Protein AF-A0A7S8MVV0-F1 (afdb_monomer_lite)

Sequence (175 aa):
MRKVTLNGGPLAGKRYLIPDDMRKLSRNAHPDGHYVIDGDTGTWTISDEALGDASAAIAGPAEPVGLARLAAKASTGYRALIVARTRKRAVELWNAALPHVTDAARITRSNGNERVRFPNGGLLVPVGLNSKGGRGMSADVLYVDRDVADEDLTDILPALAASEHGSIVHHEGAE

InterPro domains:
  IPR027417 P-loop containing nucleoside triphosphate hydrolase [G3DSA:3.40.50.300] (38-170)

Structure (mmCIF, N/CA/C/O backbone):
data_AF-A0A7S8MVV0-F1
#
_entry.id   AF-A0A7S8MVV0-F1
#
loop_
_atom_site.group_PDB
_atom_site.id
_atom_site.type_symbol
_atom_site.label_atom_id
_atom_site.label_alt_id
_atom_site.label_comp_id
_atom_site.label_asym_id
_atom_site.label_entity_id
_atom_site.label_seq_id
_atom_site.pdbx_PDB_ins_code
_atom_site.Cartn_x
_atom_site.Cartn_y
_atom_site.Cartn_z
_atom_site.occupancy
_atom_site.B_iso_or_equiv
_atom_site.auth_seq_id
_atom_site.auth_comp_id
_atom_site.auth_asym_id
_atom_site.auth_atom_id
_atom_site.pdbx_PDB_model_num
ATOM 1 N N . MET A 1 1 ? -60.518 -1.121 15.271 1.00 74.50 1 MET A N 1
ATOM 2 C CA . MET A 1 1 ? -59.188 -1.326 15.882 1.00 74.50 1 MET A CA 1
ATOM 3 C C . MET A 1 1 ? -58.961 -2.821 15.959 1.00 74.50 1 MET A C 1
ATOM 5 O O . MET A 1 1 ? -59.748 -3.499 16.615 1.00 74.50 1 MET A O 1
ATOM 9 N N . ARG A 1 2 ? -57.899 -3.328 15.334 1.00 78.75 2 ARG A N 1
ATOM 10 C CA . ARG A 1 2 ? -57.594 -4.763 15.246 1.00 78.75 2 ARG A CA 1
ATOM 11 C C . ARG A 1 2 ? -56.2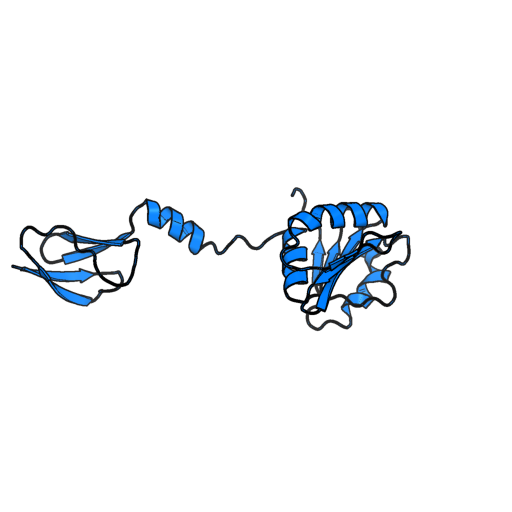21 -5.081 15.815 1.00 78.75 2 ARG A C 1
ATOM 13 O O . ARG A 1 2 ? -55.347 -4.215 15.878 1.00 78.75 2 ARG A O 1
ATOM 20 N N . LYS A 1 3 ? -56.045 -6.325 16.264 1.00 81.94 3 LYS A N 1
ATOM 21 C CA . LYS A 1 3 ? -54.770 -6.817 16.795 1.00 81.94 3 LYS A CA 1
ATOM 22 C C . LYS A 1 3 ? -53.982 -7.466 15.675 1.00 81.94 3 LYS A C 1
ATOM 24 O O . LYS A 1 3 ? -54.439 -8.442 15.099 1.00 81.94 3 LYS A O 1
ATOM 29 N N . VAL A 1 4 ? -52.779 -6.965 15.443 1.00 79.12 4 VAL A N 1
ATOM 30 C CA . VAL A 1 4 ? -51.877 -7.502 14.432 1.00 79.12 4 VAL A CA 1
ATOM 31 C C . VAL A 1 4 ? -50.633 -8.073 15.092 1.00 79.12 4 VAL A C 1
ATOM 33 O O . VAL A 1 4 ? -50.053 -7.451 15.987 1.00 79.12 4 VAL A O 1
ATOM 36 N N . THR A 1 5 ? -50.230 -9.265 14.655 1.00 80.62 5 THR A N 1
ATOM 37 C CA . THR A 1 5 ? -48.958 -9.886 15.043 1.00 80.62 5 THR A CA 1
ATOM 38 C C . THR A 1 5 ? -47.897 -9.525 14.008 1.00 80.62 5 THR A C 1
ATOM 40 O O . THR A 1 5 ? -48.091 -9.768 12.818 1.00 80.62 5 THR A O 1
ATOM 43 N N . LEU A 1 6 ? -46.794 -8.913 14.445 1.00 79.50 6 LEU A N 1
ATOM 44 C CA . LEU A 1 6 ? -45.711 -8.509 13.549 1.00 79.50 6 LEU A CA 1
ATOM 45 C C . LEU A 1 6 ? -44.681 -9.634 13.396 1.00 79.50 6 LEU A C 1
ATOM 47 O O . LEU A 1 6 ? -44.165 -10.159 14.384 1.00 79.50 6 LEU A O 1
ATOM 51 N N . ASN A 1 7 ? -44.363 -9.964 12.150 1.00 73.38 7 ASN A N 1
ATOM 52 C CA . ASN A 1 7 ? -43.438 -11.009 11.740 1.00 73.38 7 ASN A CA 1
ATOM 53 C C . ASN A 1 7 ? -42.233 -10.387 11.020 1.00 73.38 7 ASN A C 1
ATOM 55 O O . ASN A 1 7 ? -42.384 -9.556 10.120 1.00 73.38 7 ASN A O 1
ATOM 59 N N . GLY A 1 8 ? -41.028 -10.809 11.412 1.00 67.38 8 GLY A N 1
ATOM 60 C CA . GLY A 1 8 ? -39.771 -10.244 10.910 1.00 67.38 8 GLY A CA 1
ATOM 61 C C . GLY A 1 8 ? -39.499 -8.817 11.409 1.00 67.38 8 GLY A C 1
ATOM 62 O O . GLY A 1 8 ? -40.330 -8.205 12.082 1.00 67.38 8 GLY A O 1
ATOM 63 N N . GLY A 1 9 ? -38.318 -8.284 11.095 1.00 70.19 9 GLY A N 1
ATOM 64 C CA . GLY A 1 9 ? -37.918 -6.917 11.447 1.00 70.19 9 GLY A CA 1
ATOM 65 C C . GLY A 1 9 ? -37.753 -6.637 12.955 1.00 70.19 9 GLY A C 1
ATOM 66 O O . GLY A 1 9 ? -37.797 -7.554 13.777 1.00 70.19 9 GLY A O 1
ATOM 67 N N . PRO A 1 10 ? -37.583 -5.359 13.344 1.00 67.81 10 PRO A N 1
ATOM 68 C CA . PRO A 1 10 ? -37.234 -4.953 14.716 1.00 67.81 10 PRO A CA 1
ATOM 69 C C . PRO A 1 10 ? -38.300 -5.244 15.788 1.00 67.81 10 PRO A C 1
ATOM 71 O O . PRO A 1 10 ? -38.009 -5.245 16.984 1.00 67.81 10 PRO A O 1
ATOM 74 N N . LEU A 1 11 ? -39.552 -5.449 15.378 1.00 68.62 11 LEU A N 1
ATOM 75 C CA . LEU A 1 11 ? -40.710 -5.646 16.254 1.00 68.62 11 LEU A CA 1
ATOM 76 C C . LEU A 1 11 ? -41.299 -7.064 16.157 1.00 68.62 11 LEU A C 1
ATOM 78 O O . LEU A 1 11 ? -42.436 -7.281 16.581 1.00 68.62 11 LEU A O 1
ATOM 82 N N . ALA A 1 12 ? -40.539 -8.024 15.621 1.00 75.38 12 ALA A N 1
ATOM 83 C CA . ALA A 1 12 ? -40.969 -9.412 15.472 1.00 75.38 12 ALA A CA 1
ATOM 84 C C . ALA A 1 12 ? -41.494 -10.017 16.791 1.00 75.38 12 ALA A C 1
ATOM 86 O O . ALA A 1 12 ? -40.917 -9.824 17.863 1.00 75.38 12 ALA A O 1
ATOM 87 N N . GLY A 1 13 ? -42.601 -10.760 16.711 1.00 68.50 13 GLY A N 1
ATOM 88 C CA . GLY A 1 13 ? -43.206 -11.474 17.843 1.00 68.50 13 GLY A CA 1
ATOM 89 C C . GLY A 1 13 ? -44.051 -10.603 18.780 1.00 68.50 13 GLY A C 1
ATOM 90 O O . GLY A 1 13 ? -44.662 -11.119 19.718 1.00 68.50 13 GLY A O 1
ATOM 91 N N . LYS A 1 14 ? -44.132 -9.291 18.532 1.00 75.94 14 LYS A N 1
ATOM 92 C CA . LYS A 1 14 ? -44.971 -8.368 19.306 1.00 75.94 14 LYS A CA 1
ATOM 93 C C . LYS A 1 14 ? -46.338 -8.182 18.647 1.00 75.94 14 LYS A C 1
ATOM 95 O O . LYS A 1 14 ? -46.491 -8.270 17.429 1.00 75.94 14 LYS A O 1
ATOM 100 N N . ARG A 1 15 ? -47.348 -7.913 19.479 1.00 79.00 15 ARG A N 1
ATOM 101 C CA . ARG A 1 15 ? -48.728 -7.653 19.052 1.00 79.00 15 ARG A CA 1
ATOM 102 C C . ARG A 1 15 ? -49.078 -6.189 19.254 1.00 79.00 15 ARG A C 1
ATOM 104 O O . ARG A 1 15 ? -48.864 -5.656 20.341 1.00 79.00 15 ARG A O 1
ATOM 111 N N . TYR A 1 16 ? -49.663 -5.578 18.232 1.00 74.75 16 TYR A N 1
ATOM 112 C CA . TYR A 1 16 ? -50.054 -4.172 18.248 1.00 74.75 16 TYR A CA 1
ATOM 113 C C . TYR A 1 16 ? -51.537 -4.015 17.932 1.00 74.75 16 TYR A C 1
ATOM 115 O O . TYR A 1 16 ? -52.093 -4.748 17.118 1.00 74.75 16 TYR A O 1
ATOM 123 N N . LEU A 1 17 ? -52.175 -3.054 18.599 1.00 80.12 17 LEU A N 1
ATOM 124 C CA . LEU A 1 17 ? -53.510 -2.579 18.253 1.00 80.12 17 LEU A CA 1
ATOM 125 C C . LEU A 1 17 ? -53.358 -1.446 17.244 1.00 80.12 17 LEU A C 1
ATOM 127 O O . LEU A 1 17 ? -52.748 -0.426 17.561 1.00 80.12 17 LEU A O 1
ATOM 131 N N . ILE A 1 18 ? -53.903 -1.639 16.049 1.00 74.88 18 ILE A N 1
ATOM 132 C CA . ILE A 1 18 ? -53.847 -0.655 14.966 1.00 74.88 18 ILE A CA 1
ATOM 133 C C . ILE A 1 18 ? -55.259 -0.348 14.436 1.00 74.88 18 ILE A C 1
ATOM 135 O O . ILE A 1 18 ? -56.173 -1.164 14.616 1.00 74.88 18 ILE A O 1
ATOM 139 N N . PRO A 1 19 ? -55.467 0.808 13.782 1.00 75.81 19 PRO A N 1
ATOM 140 C CA . PRO A 1 19 ? -56.700 1.097 13.052 1.00 75.81 19 PRO A CA 1
ATOM 141 C C . PRO A 1 19 ? -56.984 0.050 11.963 1.00 75.81 19 PRO A C 1
ATOM 143 O O . PRO A 1 19 ? -56.056 -0.518 11.386 1.00 75.81 19 PRO A O 1
ATOM 146 N N . ASP A 1 20 ? -58.260 -0.227 11.687 1.00 71.69 20 ASP A N 1
ATOM 147 C CA . ASP A 1 20 ? -58.654 -1.322 10.777 1.00 71.69 20 ASP A CA 1
ATOM 148 C C . ASP A 1 20 ? -58.291 -1.031 9.313 1.00 71.69 20 ASP A C 1
ATOM 150 O O . ASP A 1 20 ? -58.050 -1.946 8.529 1.00 71.69 20 ASP A O 1
ATOM 154 N N . ASP A 1 21 ? -58.196 0.249 8.962 1.00 71.19 21 ASP A N 1
ATOM 155 C CA . ASP A 1 21 ? -57.813 0.773 7.653 1.00 71.19 21 ASP A CA 1
ATOM 156 C C . ASP A 1 21 ? -56.293 0.933 7.481 1.00 71.19 21 ASP A C 1
ATOM 158 O O . ASP A 1 21 ? -55.811 1.192 6.374 1.00 71.19 21 ASP A O 1
ATOM 162 N N . MET A 1 22 ? -55.512 0.743 8.549 1.00 60.66 22 MET A N 1
ATOM 163 C CA . MET A 1 22 ? -54.062 0.892 8.509 1.00 60.66 22 MET A CA 1
ATOM 164 C C . MET A 1 22 ? -53.415 -0.282 7.765 1.00 60.66 22 MET A C 1
ATOM 166 O O . MET A 1 22 ? -53.462 -1.436 8.201 1.00 60.66 22 MET A O 1
ATOM 170 N N . ARG A 1 23 ? -52.777 0.043 6.635 1.00 66.75 23 ARG A N 1
ATOM 171 C CA . ARG A 1 23 ? -52.071 -0.913 5.759 1.00 66.75 23 ARG A CA 1
ATOM 172 C C . ARG A 1 23 ? -50.550 -0.884 5.906 1.00 66.75 23 ARG A C 1
ATOM 174 O O . ARG A 1 23 ? -49.876 -1.800 5.444 1.00 66.75 23 ARG A O 1
ATOM 181 N N . LYS A 1 24 ? -50.004 0.163 6.530 1.00 67.19 24 LYS A N 1
ATOM 182 C CA . LYS A 1 24 ? -48.564 0.355 6.730 1.00 67.19 24 LYS A CA 1
ATOM 183 C C . LYS A 1 24 ? -48.281 0.835 8.146 1.00 67.19 24 LYS A C 1
ATOM 185 O O . LYS A 1 24 ? -48.953 1.744 8.628 1.00 67.19 24 LYS A O 1
ATOM 190 N N . LEU A 1 25 ? -47.270 0.245 8.779 1.00 63.91 25 LEU A N 1
ATOM 191 C CA . LEU A 1 25 ? -46.798 0.637 10.104 1.00 63.91 25 LEU A CA 1
ATOM 192 C C . LEU A 1 25 ? -45.285 0.884 10.056 1.00 63.91 25 LEU A C 1
ATOM 194 O O . LEU A 1 25 ? -44.499 -0.041 9.860 1.00 63.91 25 LEU A O 1
ATOM 198 N N . SER A 1 26 ? -44.880 2.137 10.257 1.00 63.78 26 SER A N 1
ATOM 199 C CA . SER A 1 26 ? -43.476 2.553 10.324 1.00 63.78 26 SER A CA 1
ATOM 200 C C . SER A 1 26 ? -43.237 3.386 11.584 1.00 63.78 26 SER A C 1
ATOM 202 O O . SER A 1 26 ? -43.635 4.551 11.643 1.00 63.78 26 SER A O 1
ATOM 204 N N . ARG A 1 27 ? -42.600 2.805 12.610 1.00 50.31 27 ARG A N 1
ATOM 205 C CA . ARG A 1 27 ? -41.922 3.577 13.664 1.00 50.31 27 ARG A CA 1
ATOM 206 C C . ARG A 1 27 ? -41.016 2.710 14.540 1.00 50.31 27 ARG A C 1
ATOM 208 O O . ARG A 1 27 ? -41.403 1.622 14.952 1.00 50.31 27 ARG A O 1
ATOM 215 N N . ASN A 1 28 ? -39.884 3.319 14.892 1.00 44.78 28 ASN A N 1
ATOM 216 C CA . ASN A 1 28 ? -38.790 2.894 15.769 1.00 44.78 28 ASN A CA 1
ATOM 217 C C . ASN A 1 28 ? -37.781 1.873 15.205 1.00 44.78 28 ASN A C 1
ATOM 219 O O . ASN A 1 28 ? -38.075 0.697 15.023 1.00 44.78 28 ASN A O 1
ATOM 223 N N . ALA A 1 29 ? -36.547 2.383 15.082 1.00 42.81 29 ALA A N 1
ATOM 224 C CA . ALA A 1 29 ? -35.245 1.711 15.030 1.00 42.81 29 ALA A CA 1
ATOM 225 C C . ALA A 1 29 ? -34.684 1.200 13.689 1.00 42.81 29 ALA A C 1
ATOM 227 O O . ALA A 1 29 ? -33.541 0.760 13.689 1.00 42.81 29 ALA A O 1
ATOM 228 N N . HIS A 1 30 ? -35.376 1.334 12.554 1.00 46.91 30 HIS A N 1
ATOM 229 C CA . HIS A 1 30 ? -34.732 1.149 11.244 1.00 46.91 30 HIS A CA 1
ATOM 230 C C . HIS A 1 30 ? -35.206 2.238 10.267 1.00 46.91 30 HIS A C 1
ATOM 232 O O . HIS A 1 30 ? -36.417 2.329 10.053 1.00 46.91 30 HIS A O 1
ATOM 238 N N . PRO A 1 31 ? -34.308 3.083 9.720 1.00 56.31 31 PRO A N 1
ATOM 239 C CA . PRO A 1 31 ? -34.691 4.183 8.827 1.00 56.31 31 PRO A CA 1
ATOM 240 C C . PRO A 1 31 ? -35.274 3.710 7.483 1.00 56.31 31 PRO A C 1
ATOM 242 O O . PRO A 1 31 ? -35.984 4.471 6.834 1.00 56.31 31 PRO A O 1
ATOM 245 N N . ASP A 1 32 ? -35.079 2.433 7.137 1.00 59.69 32 ASP A N 1
ATOM 246 C CA . ASP A 1 32 ? -35.204 1.961 5.751 1.00 59.69 32 ASP A CA 1
ATOM 247 C C . ASP A 1 32 ? -36.260 0.859 5.526 1.00 59.69 32 ASP A C 1
ATOM 249 O O . ASP A 1 32 ? -36.266 0.170 4.505 1.00 59.69 32 ASP A O 1
ATOM 253 N N . GLY A 1 33 ? -37.166 0.640 6.484 1.00 66.44 33 GLY A N 1
ATOM 254 C CA . GLY A 1 33 ? -38.200 -0.387 6.337 1.00 66.44 33 GLY A CA 1
ATOM 255 C C . GLY A 1 33 ? -39.521 -0.063 7.024 1.00 66.44 33 GLY A C 1
ATOM 256 O O . GLY A 1 33 ? -39.622 0.814 7.885 1.00 66.44 33 GLY A O 1
ATOM 257 N N . HIS A 1 34 ? -40.567 -0.778 6.617 1.00 70.88 34 HIS A N 1
ATOM 258 C CA . HIS A 1 34 ? -41.910 -0.662 7.175 1.00 70.88 34 HIS A CA 1
ATOM 259 C C . HIS A 1 34 ? -42.614 -2.019 7.213 1.00 70.88 34 HIS A C 1
ATOM 261 O O . HIS A 1 34 ? -42.334 -2.915 6.421 1.00 70.88 34 HIS A O 1
ATOM 267 N N . TYR A 1 35 ? -43.568 -2.177 8.128 1.00 75.62 35 TYR A N 1
ATOM 268 C CA . TYR A 1 35 ? -44.451 -3.338 8.127 1.00 75.62 35 TYR A CA 1
ATOM 269 C C . TYR A 1 35 ? -45.602 -3.117 7.150 1.00 75.62 35 TYR A C 1
ATOM 271 O O . TYR A 1 35 ? -46.308 -2.106 7.236 1.00 75.62 35 TYR A O 1
ATOM 279 N N . VAL A 1 36 ? -45.812 -4.081 6.258 1.00 77.00 36 VAL A N 1
ATOM 280 C CA . VAL A 1 36 ? -47.010 -4.183 5.420 1.00 77.00 36 VAL A CA 1
ATOM 281 C C . VAL A 1 36 ? -48.009 -5.068 6.151 1.00 77.00 36 VAL A C 1
ATOM 283 O O . VAL A 1 36 ? -47.680 -6.192 6.531 1.00 77.00 36 VAL A O 1
ATOM 286 N N . ILE A 1 37 ? -49.205 -4.537 6.400 1.00 74.00 37 ILE A N 1
ATOM 287 C CA . ILE A 1 37 ? -50.241 -5.233 7.164 1.00 74.00 37 ILE A CA 1
ATOM 288 C C . ILE A 1 37 ? -51.223 -5.906 6.211 1.00 74.00 37 ILE A C 1
ATOM 290 O O . ILE A 1 37 ? -51.889 -5.221 5.432 1.00 74.00 37 ILE A O 1
ATOM 294 N N . ASP A 1 38 ? -51.362 -7.222 6.344 1.00 75.88 38 ASP A N 1
ATOM 295 C CA . ASP A 1 38 ? -52.367 -8.026 5.656 1.00 75.88 38 ASP A CA 1
ATOM 296 C C . ASP A 1 38 ? -53.158 -8.870 6.671 1.00 75.88 38 ASP A C 1
ATOM 298 O O . ASP A 1 38 ? -52.606 -9.678 7.423 1.00 75.88 38 ASP A O 1
ATOM 302 N N . GLY A 1 39 ? -54.467 -8.621 6.751 1.00 79.56 39 GLY A N 1
ATOM 303 C CA . GLY A 1 39 ? -55.327 -9.179 7.799 1.00 79.56 39 GLY A CA 1
ATOM 304 C C . GLY A 1 39 ? -54.818 -8.870 9.217 1.00 79.56 39 GLY A C 1
ATOM 305 O O . GLY A 1 39 ? -54.631 -7.707 9.580 1.00 79.56 39 GLY A O 1
ATOM 306 N N . ASP A 1 40 ? -54.594 -9.922 10.008 1.00 80.94 40 ASP A N 1
ATOM 307 C CA . ASP A 1 40 ? -54.093 -9.849 11.391 1.00 80.94 40 ASP A CA 1
ATOM 308 C C . ASP A 1 40 ? -52.564 -10.034 11.489 1.00 80.94 40 ASP A C 1
ATOM 310 O O . ASP A 1 40 ? -52.014 -10.236 12.579 1.00 80.94 40 ASP A O 1
ATOM 314 N N . THR A 1 41 ? -51.855 -9.965 10.357 1.00 73.81 41 THR A N 1
ATOM 315 C CA . THR A 1 41 ? -50.402 -10.167 10.279 1.00 73.81 41 THR A CA 1
ATOM 316 C C . THR A 1 41 ? -49.705 -8.956 9.662 1.00 73.81 41 THR A C 1
ATOM 318 O O . THR A 1 41 ? -50.176 -8.382 8.687 1.00 73.81 41 THR A O 1
ATOM 321 N N . GLY A 1 42 ? -48.573 -8.543 10.232 1.00 75.44 42 GLY A N 1
ATOM 322 C CA . GLY A 1 42 ? -47.717 -7.506 9.657 1.00 75.44 42 GLY A CA 1
ATOM 323 C C . GLY A 1 42 ? -46.360 -8.073 9.285 1.00 75.44 42 GLY A C 1
ATOM 324 O O . GLY A 1 42 ? -45.668 -8.580 10.159 1.00 75.44 42 GLY A O 1
ATOM 325 N N . THR A 1 43 ? -45.956 -7.962 8.026 1.00 75.62 43 THR A N 1
ATOM 326 C CA . THR A 1 43 ? -44.672 -8.487 7.539 1.00 75.62 43 THR A CA 1
ATOM 327 C C . THR A 1 43 ? -43.699 -7.344 7.299 1.00 75.62 43 THR A C 1
ATOM 329 O O . THR A 1 43 ? -44.041 -6.356 6.645 1.00 75.62 43 THR A O 1
ATOM 332 N N . TRP A 1 44 ? -42.488 -7.456 7.843 1.00 74.06 44 TRP A N 1
ATOM 333 C CA . TRP A 1 44 ? -41.446 -6.454 7.628 1.00 74.06 44 TRP A CA 1
ATOM 334 C C . TRP A 1 44 ? -40.982 -6.443 6.172 1.00 74.06 44 TRP A C 1
ATOM 336 O O . TRP A 1 44 ? -40.576 -7.474 5.642 1.00 74.06 44 TRP A O 1
ATOM 346 N N . THR A 1 45 ? -41.029 -5.272 5.544 1.00 71.06 45 THR A N 1
ATOM 347 C CA . THR A 1 45 ? -40.538 -5.033 4.187 1.00 71.06 45 THR A CA 1
ATOM 348 C C . THR A 1 45 ? -39.514 -3.906 4.227 1.00 71.06 45 THR A C 1
ATOM 350 O O . THR A 1 45 ? -39.760 -2.837 4.788 1.00 71.06 45 THR A O 1
ATOM 353 N N . ILE A 1 46 ? -38.355 -4.156 3.635 1.00 66.00 46 ILE A N 1
ATOM 354 C CA . ILE A 1 46 ? -37.325 -3.153 3.361 1.00 66.00 46 ILE A CA 1
ATOM 355 C C . ILE A 1 46 ? -37.651 -2.598 1.966 1.00 66.00 46 ILE A C 1
ATOM 357 O O . ILE A 1 46 ? -38.035 -3.379 1.095 1.00 66.00 46 ILE A O 1
ATOM 361 N N . SER A 1 47 ? -37.621 -1.277 1.755 1.00 59.94 47 SER A N 1
ATOM 362 C CA . SER A 1 47 ? -37.872 -0.719 0.412 1.00 59.94 47 SER A CA 1
ATOM 363 C C . SER A 1 47 ? -36.817 -1.222 -0.584 1.00 59.94 47 SER A C 1
ATOM 365 O O . SER A 1 47 ? -35.685 -1.481 -0.191 1.00 59.94 47 SER A O 1
ATOM 367 N N . ASP A 1 48 ? -37.153 -1.349 -1.873 1.00 48.94 48 ASP A N 1
ATOM 368 C CA . ASP A 1 48 ? -36.193 -1.816 -2.893 1.00 48.94 48 ASP A CA 1
ATOM 369 C C . ASP A 1 48 ? -34.927 -0.935 -2.964 1.00 48.94 48 ASP A C 1
ATOM 371 O O . ASP A 1 48 ? -33.830 -1.448 -3.174 1.00 48.94 48 ASP A O 1
ATOM 375 N N . GLU A 1 49 ? -35.042 0.369 -2.685 1.00 47.19 49 GLU A N 1
ATOM 376 C CA . GLU A 1 49 ? -33.891 1.280 -2.532 1.00 47.19 49 GLU A CA 1
ATOM 377 C C . GLU A 1 49 ? -32.973 0.869 -1.370 1.00 47.19 49 GLU A C 1
ATOM 379 O O . GLU A 1 49 ? -31.751 0.916 -1.479 1.00 47.19 49 GLU A O 1
ATOM 384 N N . ALA A 1 50 ? -33.553 0.365 -0.286 1.00 44.50 50 ALA A N 1
ATOM 385 C CA . ALA A 1 50 ? -32.829 -0.093 0.885 1.00 44.50 50 ALA A CA 1
ATOM 386 C C . ALA A 1 50 ? -32.279 -1.520 0.748 1.00 44.50 50 ALA A C 1
ATOM 388 O O . ALA A 1 50 ? -31.353 -1.880 1.466 1.00 44.50 50 ALA A O 1
ATOM 389 N N . LEU A 1 51 ? -32.779 -2.329 -0.194 1.00 43.53 51 LEU A N 1
ATOM 390 C CA . LEU A 1 51 ? -32.107 -3.564 -0.621 1.00 43.53 51 LEU A CA 1
ATOM 391 C C . LEU A 1 51 ? -30.860 -3.259 -1.466 1.00 43.53 51 LEU A C 1
ATOM 393 O O . LEU A 1 51 ? -29.860 -3.969 -1.344 1.00 43.53 51 LEU A O 1
ATOM 397 N N . GLY A 1 52 ? -30.894 -2.180 -2.256 1.00 44.72 52 GLY A N 1
ATOM 398 C CA . GLY A 1 52 ? -29.718 -1.632 -2.938 1.00 44.72 52 GLY A CA 1
ATOM 399 C C . GLY A 1 52 ? -28.646 -1.161 -1.951 1.00 44.72 52 GLY A C 1
ATOM 400 O O . GLY A 1 52 ? -27.500 -1.607 -2.030 1.00 44.72 52 GLY A O 1
ATOM 401 N N . ASP A 1 53 ? -29.039 -0.356 -0.961 1.00 45.50 53 ASP A N 1
ATOM 402 C CA . ASP A 1 53 ? -28.124 0.150 0.073 1.00 45.50 53 ASP A CA 1
ATOM 403 C C . ASP A 1 53 ? -27.683 -0.929 1.074 1.00 45.50 53 ASP A C 1
ATOM 405 O O . ASP A 1 53 ? -26.523 -0.954 1.475 1.00 45.50 53 ASP A O 1
ATOM 409 N N . ALA A 1 54 ? -28.543 -1.884 1.446 1.00 40.41 54 ALA A N 1
ATOM 410 C CA . ALA A 1 54 ? -28.153 -2.991 2.322 1.00 40.41 54 ALA A CA 1
ATOM 411 C C . ALA A 1 54 ? -27.213 -3.976 1.618 1.00 40.41 54 ALA A C 1
ATOM 413 O O . ALA A 1 54 ? -26.294 -4.487 2.252 1.00 40.41 54 ALA A O 1
ATOM 414 N N . SER A 1 55 ? -27.369 -4.218 0.312 1.00 39.78 55 SER A N 1
ATOM 415 C CA . SER A 1 55 ? -26.385 -5.000 -0.447 1.00 39.78 55 SER A CA 1
ATOM 416 C C . SER A 1 55 ? -25.044 -4.265 -0.553 1.00 39.78 55 SER A C 1
ATOM 418 O O . SER A 1 55 ? -24.000 -4.914 -0.502 1.00 39.78 55 SER A O 1
ATOM 420 N N . ALA A 1 56 ? -25.063 -2.930 -0.643 1.00 42.78 56 ALA A N 1
ATOM 421 C CA . ALA A 1 56 ? -23.873 -2.079 -0.611 1.00 42.78 56 ALA A CA 1
ATOM 422 C C . ALA A 1 56 ? -23.288 -1.865 0.801 1.00 42.78 56 ALA A C 1
ATOM 424 O O . ALA A 1 56 ? -22.156 -1.416 0.916 1.00 42.78 56 ALA A O 1
ATOM 425 N N . ALA A 1 57 ? -24.032 -2.178 1.868 1.00 39.62 57 ALA A N 1
ATOM 426 C CA . ALA A 1 57 ? -23.573 -2.096 3.257 1.00 39.62 57 ALA A CA 1
ATOM 427 C C . ALA A 1 57 ? -23.139 -3.459 3.831 1.00 39.62 57 ALA A C 1
ATOM 429 O O . ALA A 1 57 ? -22.267 -3.510 4.698 1.00 39.62 57 ALA A O 1
ATOM 430 N N . ILE A 1 58 ? -23.721 -4.570 3.354 1.00 43.62 58 ILE A N 1
ATOM 431 C CA . ILE A 1 58 ? -23.280 -5.946 3.659 1.00 43.62 58 ILE A CA 1
ATOM 432 C C . ILE A 1 58 ? -22.003 -6.268 2.880 1.00 43.62 58 ILE A C 1
ATOM 434 O O . ILE A 1 58 ? -21.094 -6.902 3.419 1.00 43.62 58 ILE A O 1
ATOM 438 N N . ALA A 1 59 ? -21.888 -5.770 1.647 1.00 40.25 59 ALA A N 1
ATOM 439 C CA . ALA A 1 59 ? -20.585 -5.519 1.064 1.00 40.25 59 ALA A CA 1
ATOM 440 C C . ALA A 1 59 ? -19.991 -4.312 1.797 1.00 40.25 59 ALA A C 1
ATOM 442 O O . ALA A 1 59 ? -20.091 -3.191 1.317 1.00 40.25 59 ALA A O 1
ATOM 443 N N . GLY A 1 60 ? -19.385 -4.514 2.974 1.00 38.75 60 GLY A N 1
ATOM 444 C CA . GLY A 1 60 ? -18.497 -3.492 3.543 1.00 38.75 60 GLY A CA 1
ATOM 445 C C . GLY A 1 60 ? -17.583 -2.943 2.435 1.00 38.75 60 GLY A C 1
ATOM 446 O O . GLY A 1 60 ? -17.341 -3.685 1.475 1.00 38.75 60 GLY A O 1
ATOM 447 N N . PRO A 1 61 ? -17.128 -1.671 2.506 1.00 46.09 61 PRO A N 1
ATOM 448 C CA . PRO A 1 61 ? -16.395 -1.034 1.411 1.00 46.09 61 PRO A CA 1
ATOM 449 C C . PRO A 1 61 ? -15.393 -2.038 0.862 1.00 46.09 61 PRO A C 1
ATOM 451 O O . PRO A 1 61 ? -14.606 -2.565 1.652 1.00 46.09 61 PRO A O 1
ATOM 454 N N . ALA A 1 62 ? -15.538 -2.386 -0.426 1.00 49.84 62 ALA A N 1
ATOM 455 C CA . ALA A 1 62 ? -14.765 -3.457 -1.045 1.00 49.84 62 ALA A CA 1
ATOM 456 C C . ALA A 1 62 ? -13.320 -3.315 -0.574 1.00 49.84 62 ALA A C 1
ATOM 458 O O . ALA A 1 62 ? -12.782 -2.206 -0.676 1.00 49.84 62 ALA A O 1
ATOM 459 N N . GLU A 1 63 ? -12.756 -4.371 0.041 1.00 52.62 63 GLU A N 1
ATOM 460 C CA . GLU A 1 63 ? -11.410 -4.275 0.608 1.00 52.62 63 GLU A CA 1
ATOM 461 C C . GLU A 1 63 ? -10.519 -3.641 -0.459 1.00 52.62 63 GLU A C 1
ATOM 463 O O . GLU A 1 63 ? -10.484 -4.153 -1.584 1.00 52.62 63 GLU A O 1
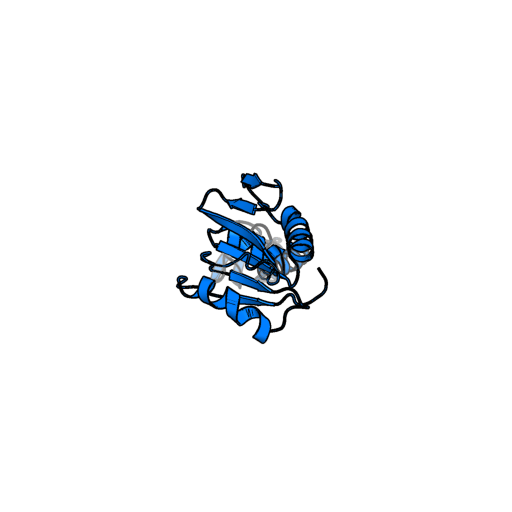ATOM 468 N N . PRO A 1 64 ? -9.858 -2.509 -0.159 1.00 60.44 64 PRO A N 1
ATOM 469 C CA . PRO A 1 64 ? -9.048 -1.850 -1.160 1.00 60.44 64 PRO A CA 1
ATOM 470 C C . PRO A 1 64 ? -8.013 -2.861 -1.651 1.00 60.44 64 PRO A C 1
ATOM 472 O O . PRO A 1 64 ? -7.448 -3.612 -0.853 1.00 60.44 64 PRO A O 1
ATOM 475 N N . VAL A 1 65 ? -7.819 -2.926 -2.964 1.00 71.38 65 VAL A N 1
ATOM 476 C CA . VAL A 1 65 ? -6.849 -3.814 -3.617 1.00 71.38 65 VAL A CA 1
ATOM 477 C C . VAL A 1 65 ? -5.591 -3.025 -3.977 1.00 71.38 65 VAL A C 1
ATOM 479 O O . VAL A 1 65 ? -5.507 -1.836 -3.673 1.00 71.38 65 VAL A O 1
ATOM 482 N N . GLY A 1 66 ? -4.570 -3.707 -4.500 1.00 78.81 66 GLY A N 1
ATOM 483 C CA . GLY A 1 66 ? -3.399 -3.054 -5.084 1.00 78.81 66 GLY A CA 1
ATOM 484 C C . GLY A 1 66 ? -2.745 -1.982 -4.202 1.00 78.81 66 GLY A C 1
ATOM 485 O O . GLY A 1 66 ? -2.429 -2.208 -3.024 1.00 78.81 66 GLY A O 1
ATOM 486 N N . LEU A 1 67 ? -2.528 -0.801 -4.781 1.00 83.81 67 LEU A N 1
ATOM 487 C CA . LEU A 1 67 ? -1.885 0.327 -4.106 1.00 83.81 67 LEU A CA 1
ATOM 488 C C . LEU A 1 67 ? -2.803 0.989 -3.075 1.00 83.81 67 LEU A C 1
ATOM 490 O O . LEU A 1 67 ? -2.312 1.491 -2.057 1.00 83.81 67 LEU A O 1
ATOM 494 N N . ALA A 1 68 ? -4.122 0.941 -3.284 1.00 83.38 68 ALA A N 1
ATOM 495 C CA . ALA A 1 68 ? -5.089 1.432 -2.308 1.00 83.38 68 ALA A CA 1
ATOM 496 C C . ALA A 1 68 ? -5.037 0.604 -1.013 1.00 83.38 68 ALA A C 1
ATOM 498 O O . ALA A 1 68 ? -5.039 1.167 0.087 1.00 83.38 68 ALA A O 1
ATOM 499 N N . ARG A 1 69 ? -4.896 -0.728 -1.124 1.00 82.81 69 ARG A N 1
ATOM 500 C CA . ARG A 1 69 ? -4.724 -1.632 0.030 1.00 82.81 69 ARG A CA 1
ATOM 501 C C . ARG A 1 69 ? -3.499 -1.268 0.834 1.00 82.81 69 ARG A C 1
ATOM 503 O O . ARG A 1 69 ? -3.506 -1.277 2.065 1.00 82.81 69 ARG A O 1
ATOM 510 N N . LEU A 1 70 ? -2.424 -0.988 0.111 1.00 86.00 70 LEU A N 1
ATOM 511 C CA . LEU A 1 70 ? -1.136 -0.683 0.691 1.00 86.00 70 LEU A CA 1
ATOM 512 C C . LEU A 1 70 ? -1.166 0.655 1.430 1.00 86.00 70 LEU A C 1
ATOM 514 O O . LEU A 1 70 ? -0.672 0.737 2.554 1.00 86.00 70 LEU A O 1
ATOM 518 N N . ALA A 1 71 ? -1.783 1.676 0.829 1.00 87.38 71 ALA A N 1
ATOM 519 C CA . ALA A 1 71 ? -1.984 2.974 1.463 1.00 87.38 71 ALA A CA 1
ATOM 520 C C . ALA A 1 71 ? -2.854 2.855 2.725 1.00 87.38 71 ALA A C 1
ATOM 522 O O . ALA A 1 71 ? -2.485 3.409 3.758 1.00 87.38 71 ALA A O 1
ATOM 523 N N . ALA A 1 72 ? -3.932 2.063 2.677 1.00 85.56 72 ALA A N 1
ATOM 524 C CA . ALA A 1 72 ? -4.787 1.795 3.833 1.00 85.56 72 ALA A CA 1
ATOM 525 C C . ALA A 1 72 ? -4.045 1.048 4.956 1.00 85.56 72 ALA A C 1
ATOM 527 O O . ALA A 1 72 ? -4.142 1.418 6.119 1.00 85.56 72 ALA A O 1
ATOM 528 N N . LYS A 1 73 ? -3.229 0.033 4.642 1.00 84.56 73 LYS A N 1
ATOM 529 C CA . LYS A 1 73 ? -2.389 -0.628 5.660 1.00 84.56 73 LYS A CA 1
ATOM 530 C C . LYS A 1 73 ? -1.361 0.340 6.251 1.00 84.56 73 LYS A C 1
ATOM 532 O O . LYS A 1 73 ? -1.154 0.377 7.462 1.00 84.56 73 LYS A O 1
ATOM 537 N N . ALA A 1 74 ? -0.719 1.151 5.417 1.00 88.69 74 ALA A N 1
ATOM 538 C CA . ALA A 1 74 ? 0.232 2.138 5.908 1.00 88.69 74 ALA A CA 1
ATOM 539 C C . ALA A 1 74 ? -0.453 3.179 6.812 1.00 88.69 74 ALA A C 1
ATOM 541 O O . ALA A 1 74 ? 0.110 3.552 7.841 1.00 88.69 74 ALA A O 1
ATOM 542 N N . SER A 1 75 ? -1.690 3.582 6.506 1.00 86.94 75 SER A N 1
ATOM 543 C CA . SER A 1 75 ? -2.461 4.495 7.354 1.00 86.94 75 SER A CA 1
ATOM 544 C C . SER A 1 75 ? -2.932 3.874 8.668 1.00 86.94 75 SER A C 1
ATOM 546 O O . SER A 1 75 ? -3.255 4.629 9.579 1.00 86.94 75 SER A O 1
ATOM 548 N N . THR A 1 76 ? -2.883 2.546 8.845 1.00 87.19 76 THR A N 1
ATOM 549 C CA . THR A 1 76 ? -3.119 1.873 10.140 1.00 87.19 76 THR A CA 1
ATOM 550 C C . THR A 1 76 ? -1.844 1.597 10.943 1.00 87.19 76 THR A C 1
ATOM 552 O O . THR A 1 76 ? -1.918 0.979 12.002 1.00 87.19 76 THR A O 1
ATOM 555 N N . GLY A 1 77 ? -0.681 2.070 10.482 1.00 86.69 77 GLY A N 1
ATOM 556 C CA . GLY A 1 77 ? 0.576 1.996 11.235 1.00 86.69 77 GLY A CA 1
ATOM 557 C C . GLY A 1 77 ? 1.583 0.990 10.685 1.00 86.69 77 GLY A C 1
ATOM 558 O O . GLY A 1 77 ? 2.704 0.923 11.189 1.00 86.69 77 GLY A O 1
ATOM 559 N N . TYR A 1 78 ? 1.230 0.254 9.628 1.00 88.44 78 TYR A N 1
ATOM 560 C CA . TYR A 1 78 ? 2.150 -0.691 9.003 1.00 88.44 78 TYR A CA 1
ATOM 561 C C . TYR A 1 78 ? 3.249 0.016 8.198 1.00 88.44 78 TYR A C 1
ATOM 563 O O . TYR A 1 78 ? 3.063 1.084 7.603 1.00 88.44 78 TYR A O 1
ATOM 571 N N . ARG A 1 79 ? 4.422 -0.615 8.151 1.00 92.06 79 ARG A N 1
ATOM 572 C CA . ARG A 1 79 ? 5.554 -0.239 7.301 1.00 92.06 79 ARG A CA 1
ATOM 573 C C . ARG A 1 79 ? 5.445 -0.980 5.974 1.00 92.06 79 ARG A C 1
ATOM 575 O O . ARG A 1 79 ? 5.775 -2.158 5.870 1.00 92.06 79 ARG A O 1
ATOM 582 N N . ALA A 1 80 ? 4.989 -0.271 4.958 1.00 92.38 80 ALA A N 1
ATOM 583 C CA . ALA A 1 80 ? 4.805 -0.759 3.605 1.00 92.38 80 ALA A CA 1
ATOM 584 C C . ALA A 1 80 ? 5.965 -0.341 2.687 1.00 92.38 80 ALA A C 1
ATOM 586 O O . ALA A 1 80 ? 6.292 0.846 2.566 1.00 92.38 80 ALA A O 1
ATOM 587 N N . LEU A 1 81 ? 6.558 -1.313 1.993 1.00 92.69 81 LEU A N 1
ATOM 588 C CA . LEU A 1 81 ? 7.540 -1.074 0.935 1.00 92.69 81 LEU A CA 1
ATOM 589 C C . LEU A 1 81 ? 6.929 -1.396 -0.430 1.00 92.69 81 LEU A C 1
ATOM 591 O O . LEU A 1 81 ? 6.396 -2.482 -0.625 1.00 92.69 81 LEU A O 1
ATOM 595 N N . ILE A 1 82 ? 7.045 -0.471 -1.380 1.00 93.19 82 ILE A N 1
ATOM 596 C CA . ILE A 1 82 ? 6.702 -0.683 -2.791 1.00 93.19 82 ILE A CA 1
ATOM 597 C C . ILE A 1 82 ? 7.974 -1.123 -3.503 1.00 93.19 82 ILE A C 1
ATOM 599 O O . ILE A 1 82 ? 8.866 -0.312 -3.746 1.00 93.19 82 ILE A O 1
ATOM 603 N N . VAL A 1 83 ? 8.070 -2.405 -3.810 1.00 91.44 83 VAL A N 1
ATOM 604 C CA . VAL A 1 83 ? 9.239 -3.053 -4.391 1.00 91.44 83 VAL A CA 1
ATOM 605 C C . VAL A 1 83 ? 9.068 -3.150 -5.900 1.00 91.44 83 VAL A C 1
ATOM 607 O O . VAL A 1 83 ? 8.123 -3.755 -6.395 1.00 91.44 83 VAL A O 1
ATOM 610 N N . ALA A 1 84 ? 10.015 -2.584 -6.639 1.00 92.25 84 ALA A N 1
ATOM 611 C CA . ALA A 1 84 ? 10.116 -2.770 -8.080 1.00 92.25 84 ALA A CA 1
ATOM 612 C C . ALA A 1 84 ? 11.569 -3.029 -8.489 1.00 92.25 84 ALA A C 1
ATOM 614 O O . ALA A 1 84 ? 12.515 -2.714 -7.757 1.00 92.25 84 ALA A O 1
ATOM 615 N N . ARG A 1 85 ? 11.765 -3.546 -9.705 1.00 90.12 85 ARG A N 1
ATOM 616 C CA . ARG A 1 85 ? 13.101 -3.835 -10.251 1.00 90.12 85 ARG A CA 1
ATOM 617 C C . ARG A 1 85 ? 13.997 -2.594 -10.250 1.00 90.12 85 ARG A C 1
ATOM 619 O O . ARG A 1 85 ? 15.138 -2.625 -9.790 1.00 90.12 85 ARG A O 1
ATOM 626 N N . THR A 1 86 ? 13.460 -1.462 -10.709 1.00 91.19 86 THR A N 1
ATOM 627 C CA . THR A 1 86 ? 14.169 -0.176 -10.721 1.00 91.19 86 THR A CA 1
ATOM 628 C C . THR A 1 86 ? 13.580 0.802 -9.714 1.00 91.19 86 THR A C 1
ATOM 630 O O . THR A 1 86 ? 12.373 0.835 -9.472 1.00 91.19 86 THR A O 1
ATOM 633 N N . ARG A 1 87 ? 14.433 1.679 -9.171 1.00 90.62 87 ARG A N 1
ATOM 634 C CA . ARG A 1 87 ? 13.985 2.737 -8.256 1.00 90.62 87 ARG A CA 1
ATOM 635 C C . ARG A 1 87 ? 12.979 3.679 -8.914 1.00 90.62 87 ARG A C 1
ATOM 637 O O . ARG A 1 87 ? 12.034 4.092 -8.252 1.00 90.62 87 ARG A O 1
ATOM 644 N N . LYS A 1 88 ? 13.169 3.986 -10.202 1.00 91.75 88 LYS A N 1
ATOM 645 C CA . LYS A 1 88 ? 12.255 4.814 -10.998 1.00 91.75 88 LYS A CA 1
ATOM 646 C C . LYS A 1 88 ? 10.848 4.212 -11.022 1.00 91.75 88 LYS A C 1
ATOM 648 O O . LYS A 1 88 ? 9.899 4.897 -10.665 1.00 91.75 88 LYS A O 1
ATOM 653 N N . ARG A 1 89 ? 10.736 2.920 -11.343 1.00 92.44 89 ARG A N 1
ATOM 654 C CA . ARG A 1 89 ? 9.453 2.211 -11.363 1.00 92.44 89 ARG A CA 1
ATOM 655 C C . ARG A 1 89 ? 8.781 2.183 -9.988 1.00 92.44 89 ARG A C 1
ATOM 657 O O . ARG A 1 89 ? 7.584 2.426 -9.885 1.00 92.44 89 ARG A O 1
ATOM 664 N N . ALA A 1 90 ? 9.560 1.992 -8.923 1.00 91.81 90 ALA A N 1
ATOM 665 C CA . ALA A 1 90 ? 9.036 2.074 -7.562 1.00 91.81 90 ALA A CA 1
ATOM 666 C C . ALA A 1 90 ? 8.475 3.476 -7.241 1.00 91.81 90 ALA A C 1
ATOM 668 O O . ALA A 1 90 ? 7.421 3.572 -6.622 1.00 91.81 90 ALA A O 1
ATOM 669 N N . VAL A 1 91 ? 9.128 4.567 -7.685 1.00 92.62 91 VAL A N 1
ATOM 670 C CA . VAL A 1 91 ? 8.582 5.940 -7.543 1.00 92.62 91 VAL A CA 1
ATOM 671 C C . VAL A 1 91 ? 7.278 6.104 -8.313 1.00 92.62 91 VAL A C 1
ATOM 673 O O . VAL A 1 91 ? 6.364 6.743 -7.806 1.00 92.62 91 VAL A O 1
ATOM 676 N N . GLU A 1 92 ? 7.186 5.572 -9.531 1.00 91.94 92 GLU A N 1
ATOM 677 C CA . GLU A 1 92 ? 5.968 5.663 -10.346 1.00 91.94 92 GLU A CA 1
ATOM 678 C C . GLU A 1 92 ? 4.778 5.013 -9.632 1.00 91.94 92 GLU A C 1
ATOM 680 O O . GLU A 1 92 ? 3.739 5.651 -9.476 1.00 91.94 92 GLU A O 1
ATOM 685 N N . LEU A 1 93 ? 4.963 3.796 -9.112 1.00 90.75 93 LEU A N 1
ATOM 686 C CA . LEU A 1 93 ? 3.958 3.102 -8.301 1.00 90.75 93 LEU A CA 1
ATOM 687 C C . LEU A 1 93 ? 3.648 3.846 -6.999 1.00 90.75 93 LEU A C 1
ATOM 689 O O . LEU A 1 93 ? 2.497 3.963 -6.599 1.00 90.75 93 LEU A O 1
ATOM 693 N N . TRP A 1 94 ? 4.666 4.403 -6.346 1.00 93.19 94 TRP A N 1
ATOM 694 C CA . TRP A 1 94 ? 4.468 5.211 -5.147 1.00 93.19 94 TRP A CA 1
ATOM 695 C C . TRP A 1 94 ? 3.649 6.469 -5.419 1.00 93.19 94 TRP A C 1
ATOM 697 O O . TRP A 1 94 ? 2.740 6.767 -4.654 1.00 93.19 94 TRP A O 1
ATOM 707 N N . ASN A 1 95 ? 3.913 7.172 -6.522 1.00 92.31 95 ASN A N 1
ATOM 708 C CA . ASN A 1 95 ? 3.108 8.312 -6.954 1.00 92.31 95 ASN A CA 1
ATOM 709 C C . ASN A 1 95 ? 1.666 7.899 -7.261 1.00 92.31 95 ASN A C 1
ATOM 711 O O . ASN A 1 95 ? 0.752 8.639 -6.906 1.00 92.31 95 ASN A O 1
ATOM 715 N N . ALA A 1 96 ? 1.466 6.725 -7.867 1.00 89.88 96 ALA A N 1
ATOM 716 C CA . ALA A 1 96 ? 0.140 6.162 -8.115 1.00 89.88 96 ALA A CA 1
ATOM 717 C C . ALA A 1 96 ? -0.601 5.778 -6.820 1.00 89.88 96 ALA A C 1
ATOM 719 O O . ALA A 1 96 ? -1.822 5.812 -6.795 1.00 89.88 96 ALA A O 1
ATOM 720 N N . ALA A 1 97 ? 0.113 5.499 -5.724 1.00 89.75 97 ALA A N 1
ATOM 721 C CA . ALA A 1 97 ? -0.493 5.259 -4.414 1.00 89.75 97 ALA A CA 1
ATOM 722 C C . ALA A 1 97 ? -0.924 6.551 -3.692 1.00 89.75 97 ALA A C 1
ATOM 724 O O . ALA A 1 97 ? -1.778 6.503 -2.810 1.00 89.75 97 ALA A O 1
ATOM 725 N N . LEU A 1 98 ? -0.349 7.714 -4.034 1.00 90.25 98 LEU A N 1
ATOM 726 C CA . LEU A 1 98 ? -0.605 8.976 -3.321 1.00 90.25 98 LEU A CA 1
ATOM 727 C C . LEU A 1 98 ? -2.065 9.459 -3.343 1.00 90.25 98 LEU A C 1
ATOM 729 O O . LEU A 1 98 ? -2.484 9.997 -2.322 1.00 90.25 98 LEU A O 1
ATOM 733 N N . PRO A 1 99 ? -2.857 9.279 -4.418 1.00 89.81 99 PRO A N 1
ATOM 734 C CA . PRO A 1 99 ? -4.291 9.574 -4.392 1.00 89.81 99 PRO A CA 1
ATOM 735 C C . PRO A 1 99 ? -5.069 8.795 -3.321 1.00 89.81 99 PRO A C 1
ATOM 737 O O . PRO A 1 99 ? -6.115 9.259 -2.880 1.00 89.81 99 PRO A O 1
ATOM 740 N N . HIS A 1 100 ? -4.555 7.640 -2.884 1.00 86.44 100 HIS A N 1
ATOM 741 C CA . HIS A 1 100 ? -5.156 6.797 -1.845 1.00 86.44 100 HIS A CA 1
ATOM 742 C C . HIS A 1 100 ? -4.596 7.072 -0.445 1.00 86.44 100 HIS A C 1
ATOM 744 O O . HIS A 1 100 ? -5.047 6.479 0.534 1.00 86.44 100 HIS A O 1
ATOM 750 N N . VAL A 1 101 ? -3.602 7.956 -0.328 1.00 86.31 101 VAL A N 1
ATOM 751 C CA . VAL A 1 101 ? -3.071 8.388 0.964 1.00 86.31 101 VAL A CA 1
ATOM 752 C C . VAL A 1 101 ? -4.059 9.373 1.572 1.00 86.31 101 VAL A C 1
ATOM 754 O O . VAL A 1 101 ? -4.146 10.529 1.161 1.00 86.31 101 VAL A O 1
ATOM 757 N N . THR A 1 102 ? -4.804 8.900 2.563 1.00 73.06 102 THR A N 1
ATOM 758 C CA . THR A 1 102 ? -5.680 9.729 3.389 1.00 73.06 102 THR A CA 1
ATOM 759 C C . THR A 1 102 ? -4.909 10.288 4.592 1.00 73.06 102 THR A C 1
ATOM 761 O O . THR A 1 102 ? -3.809 9.833 4.911 1.00 73.06 102 THR A O 1
ATOM 764 N N . ASP A 1 103 ? -5.496 11.273 5.273 1.00 68.25 103 ASP A N 1
ATOM 765 C CA . ASP A 1 103 ? -4.995 11.893 6.512 1.00 68.25 103 ASP A CA 1
ATOM 766 C C . ASP A 1 103 ? -3.789 12.842 6.387 1.00 68.25 103 ASP A C 1
ATOM 768 O O . ASP A 1 103 ? -3.212 13.058 5.323 1.00 68.25 103 ASP A O 1
ATOM 772 N N . ALA A 1 104 ? -3.412 13.444 7.525 1.00 66.50 104 ALA A N 1
ATOM 773 C CA . ALA A 1 104 ? -2.311 14.397 7.717 1.00 66.50 104 ALA A CA 1
ATOM 774 C C . ALA A 1 104 ? -0.903 13.781 7.531 1.00 66.50 104 ALA A C 1
ATOM 776 O O . ALA A 1 104 ? 0.048 14.119 8.244 1.00 66.50 104 ALA A O 1
ATOM 777 N N . ALA A 1 105 ? -0.764 12.837 6.603 1.00 82.69 105 ALA A N 1
ATOM 778 C CA . ALA A 1 105 ? 0.479 12.155 6.312 1.00 82.69 105 ALA A CA 1
ATOM 779 C C . ALA A 1 105 ? 1.539 13.137 5.786 1.00 82.69 105 ALA A C 1
ATOM 781 O O . ALA A 1 105 ? 1.289 13.984 4.925 1.00 82.69 105 ALA A O 1
ATOM 782 N N . ARG A 1 106 ? 2.771 13.008 6.285 1.00 90.94 106 ARG A N 1
ATOM 783 C CA . ARG A 1 106 ? 3.904 13.800 5.802 1.00 90.94 106 ARG A CA 1
ATOM 784 C C . ARG A 1 106 ? 4.495 13.133 4.569 1.00 90.94 106 ARG A C 1
ATOM 786 O O . ARG A 1 106 ? 5.092 12.060 4.667 1.00 90.94 106 ARG A O 1
ATOM 793 N N . ILE A 1 107 ? 4.385 13.809 3.432 1.00 92.50 107 ILE A N 1
ATOM 794 C CA . ILE A 1 107 ? 4.921 13.354 2.148 1.00 92.50 107 ILE A CA 1
ATOM 795 C C . ILE A 1 107 ? 6.268 14.040 1.888 1.00 92.50 107 ILE A C 1
ATOM 797 O O . ILE A 1 107 ? 6.356 15.267 1.851 1.00 92.50 107 ILE A O 1
ATOM 801 N N . THR A 1 108 ? 7.317 13.249 1.672 1.00 92.44 108 THR A N 1
ATOM 802 C CA . THR A 1 108 ? 8.645 13.726 1.255 1.00 92.44 108 THR A CA 1
ATOM 803 C C . THR A 1 108 ? 8.901 13.299 -0.187 1.00 92.44 108 THR A C 1
ATOM 805 O O . THR A 1 108 ? 8.667 12.143 -0.528 1.00 92.44 108 THR A O 1
ATOM 808 N N . ARG A 1 109 ? 9.391 14.221 -1.030 1.00 89.38 109 ARG A N 1
ATOM 809 C CA . ARG A 1 109 ? 9.673 14.009 -2.469 1.00 89.38 109 ARG A CA 1
ATOM 810 C C . ARG A 1 109 ? 11.064 14.505 -2.891 1.00 89.38 109 ARG A C 1
ATOM 812 O O . ARG A 1 109 ? 11.222 15.124 -3.936 1.00 89.38 109 ARG A O 1
ATOM 819 N N . SER A 1 110 ? 12.065 14.336 -2.035 1.00 83.25 110 SER A N 1
ATOM 820 C CA . SER A 1 110 ? 13.396 14.920 -2.238 1.00 83.25 110 SER A CA 1
ATOM 821 C C . SER A 1 110 ? 14.414 13.875 -2.698 1.00 83.25 110 SER A C 1
ATOM 823 O O . SER A 1 110 ? 14.682 12.959 -1.928 1.00 83.25 110 SER A O 1
ATOM 825 N N . ASN A 1 111 ? 15.028 14.052 -3.875 1.00 75.94 111 ASN A N 1
ATOM 826 C CA . ASN A 1 111 ? 16.254 13.382 -4.353 1.00 75.94 111 ASN A CA 1
ATOM 827 C C . ASN A 1 111 ? 16.458 11.927 -3.872 1.00 75.94 111 ASN A C 1
ATOM 829 O O . ASN A 1 111 ? 17.440 11.630 -3.190 1.00 75.94 111 ASN A O 1
ATOM 833 N N . GLY A 1 112 ? 15.536 11.014 -4.204 1.00 76.88 112 GLY A N 1
ATOM 834 C CA . GLY A 1 112 ? 1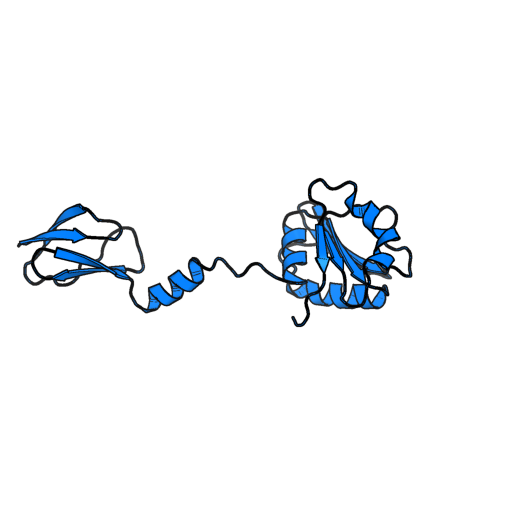5.671 9.585 -3.881 1.00 76.88 112 GLY A CA 1
ATOM 835 C C . GLY A 1 112 ? 15.226 9.202 -2.466 1.00 76.88 112 GLY A C 1
ATOM 836 O O . GLY A 1 112 ? 15.289 8.030 -2.084 1.00 76.88 112 GLY A O 1
ATOM 837 N N . ASN A 1 113 ? 14.741 10.175 -1.698 1.00 83.69 113 ASN A N 1
ATOM 838 C CA . ASN A 1 113 ? 14.182 10.021 -0.363 1.00 83.69 113 ASN A CA 1
ATOM 839 C C . ASN A 1 113 ? 12.646 10.131 -0.358 1.00 83.69 113 ASN A C 1
ATOM 841 O O . ASN A 1 113 ? 12.055 10.670 0.584 1.00 83.69 113 ASN A O 1
ATOM 845 N N . GL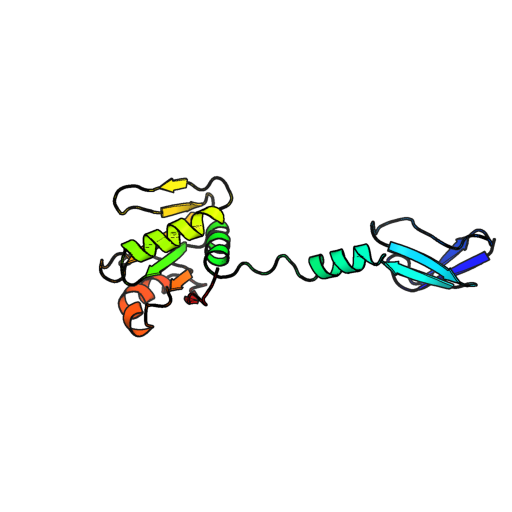U A 1 114 ? 11.996 9.671 -1.428 1.00 92.44 114 GLU A N 1
ATOM 846 C CA . GLU A 1 114 ? 10.537 9.619 -1.502 1.00 92.44 114 GLU A CA 1
ATOM 847 C C . GLU A 1 114 ? 9.998 8.706 -0.397 1.00 92.44 114 GLU A C 1
ATOM 849 O O . GLU A 1 114 ? 10.453 7.574 -0.242 1.00 92.44 114 GLU A O 1
ATOM 854 N N . ARG A 1 115 ? 9.068 9.212 0.414 1.00 93.75 115 ARG A N 1
ATOM 855 C CA . ARG A 1 115 ? 8.393 8.441 1.467 1.00 93.75 115 ARG A CA 1
ATOM 856 C C . ARG A 1 115 ? 7.144 9.166 1.947 1.00 93.75 115 ARG A C 1
ATOM 858 O O . ARG A 1 115 ? 7.114 10.398 1.971 1.00 93.75 115 ARG A O 1
ATOM 865 N N . VAL A 1 116 ? 6.154 8.407 2.396 1.00 93.81 116 VAL A N 1
ATOM 866 C CA . VAL A 1 116 ? 5.022 8.920 3.179 1.00 93.81 116 VAL A CA 1
ATOM 867 C C . VAL A 1 116 ? 5.164 8.415 4.604 1.00 93.81 116 VAL A C 1
ATOM 869 O O . VAL A 1 116 ? 5.426 7.232 4.812 1.00 93.81 116 VAL A O 1
ATOM 872 N N . ARG A 1 117 ? 5.009 9.306 5.584 1.00 93.12 117 ARG A N 1
ATOM 873 C CA . ARG A 1 117 ? 4.936 8.945 7.001 1.00 93.12 117 ARG A CA 1
ATOM 874 C C . ARG A 1 117 ? 3.570 9.318 7.552 1.00 93.12 117 ARG A C 1
ATOM 876 O O . ARG A 1 117 ? 3.193 10.489 7.510 1.00 93.12 117 ARG A O 1
ATOM 883 N N . PHE A 1 118 ? 2.880 8.334 8.105 1.00 91.00 118 PHE A N 1
ATOM 884 C CA . PHE A 1 118 ? 1.584 8.510 8.742 1.00 91.00 118 PHE A CA 1
ATOM 885 C C . PHE A 1 118 ? 1.755 8.875 10.229 1.00 91.00 118 PHE A C 1
ATOM 887 O O . PHE A 1 118 ? 2.773 8.516 10.835 1.00 91.00 118 PHE A O 1
ATOM 894 N N . PRO A 1 119 ? 0.798 9.602 10.841 1.00 87.06 119 PRO A N 1
ATOM 895 C CA . PRO A 1 119 ? 0.899 10.050 12.236 1.00 87.06 119 PRO A CA 1
ATOM 896 C C . PRO A 1 119 ? 1.053 8.918 13.260 1.00 87.06 119 PRO A C 1
ATOM 898 O O . PRO A 1 119 ? 1.697 9.098 14.288 1.00 87.06 119 PRO A O 1
ATOM 901 N N . ASN A 1 120 ? 0.511 7.740 12.962 1.00 85.31 120 ASN A N 1
ATOM 902 C CA . ASN A 1 120 ? 0.590 6.541 13.799 1.00 85.31 120 ASN A CA 1
ATOM 903 C C . ASN A 1 120 ? 1.881 5.724 13.613 1.00 85.31 120 ASN A C 1
ATOM 905 O O . ASN A 1 120 ? 1.976 4.605 14.106 1.00 85.31 120 ASN A O 1
ATOM 909 N N . GLY A 1 121 ? 2.877 6.263 12.905 1.00 86.31 121 GLY A N 1
ATOM 910 C CA . GLY A 1 121 ? 4.162 5.595 12.685 1.00 86.31 121 GLY A CA 1
ATOM 911 C C . GLY A 1 121 ? 4.210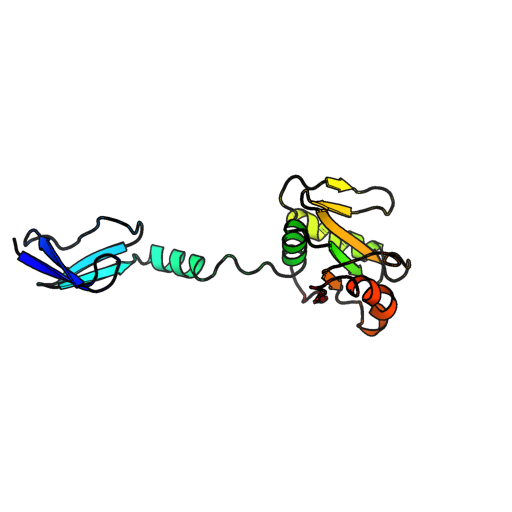 4.699 11.447 1.00 86.31 121 GLY A C 1
ATOM 912 O O . GLY A 1 121 ? 5.292 4.206 11.114 1.00 86.31 121 GLY A O 1
ATOM 913 N N . GLY A 1 122 ? 3.090 4.560 10.735 1.00 91.12 122 GLY A N 1
ATOM 914 C CA . GLY A 1 122 ? 3.038 3.882 9.450 1.00 91.12 122 GLY A CA 1
ATOM 915 C C . GLY A 1 122 ? 3.891 4.570 8.390 1.00 91.12 122 GLY A C 1
ATOM 916 O O . GLY A 1 122 ? 4.186 5.774 8.454 1.00 91.12 122 GLY A O 1
ATOM 917 N N . LEU A 1 123 ? 4.330 3.789 7.410 1.00 93.12 123 LEU A N 1
ATOM 918 C CA . LEU A 1 123 ? 5.302 4.237 6.422 1.00 93.12 123 LEU A CA 1
ATOM 919 C C . LEU A 1 123 ? 4.990 3.643 5.054 1.00 93.12 123 LEU A C 1
ATOM 921 O O . LEU A 1 123 ? 4.694 2.462 4.959 1.00 93.12 123 LEU A O 1
ATOM 925 N N . LEU A 1 124 ? 5.134 4.446 4.003 1.00 93.62 124 LEU A N 1
ATOM 926 C CA . LEU A 1 124 ? 5.095 3.982 2.619 1.00 93.62 124 LEU A CA 1
ATOM 927 C C . LEU A 1 124 ? 6.368 4.425 1.898 1.00 93.62 124 LEU A C 1
ATOM 929 O O . LEU A 1 124 ? 6.604 5.632 1.761 1.00 93.62 124 LEU A O 1
ATOM 933 N N . VAL A 1 125 ? 7.188 3.473 1.445 1.00 93.94 125 VAL A N 1
ATOM 934 C CA . VAL A 1 125 ? 8.484 3.765 0.803 1.00 93.94 125 VAL A CA 1
ATOM 935 C C . VAL A 1 125 ? 8.646 3.004 -0.515 1.00 93.94 125 VAL A C 1
ATOM 937 O O . VAL A 1 125 ? 8.525 1.783 -0.521 1.00 93.94 125 VAL A O 1
ATOM 940 N N . PRO A 1 126 ? 8.984 3.682 -1.622 1.00 94.12 126 PRO A N 1
ATOM 941 C CA . PRO A 1 126 ? 9.429 3.034 -2.846 1.00 94.12 126 PRO A CA 1
ATOM 942 C C . PRO A 1 126 ? 10.860 2.500 -2.731 1.00 94.12 126 PRO A C 1
ATOM 944 O O . PRO A 1 126 ? 11.796 3.230 -2.401 1.00 94.12 126 PRO A O 1
ATOM 947 N N . VAL A 1 127 ? 11.045 1.233 -3.089 1.00 92.25 127 VAL A N 1
ATOM 948 C CA . VAL A 1 127 ? 12.312 0.505 -3.046 1.00 92.25 127 VAL A CA 1
ATOM 949 C C . VAL A 1 127 ? 12.612 -0.088 -4.420 1.00 92.25 127 VAL A C 1
ATOM 951 O O . VAL A 1 127 ? 11.836 -0.858 -4.977 1.00 92.25 127 VAL A O 1
ATOM 954 N N . GLY A 1 128 ? 13.773 0.272 -4.966 1.00 90.94 128 GLY A N 1
ATOM 955 C CA . GLY A 1 128 ? 14.337 -0.380 -6.145 1.00 90.94 128 GLY A CA 1
ATOM 956 C C . GLY A 1 128 ? 15.297 -1.494 -5.738 1.00 90.94 128 GLY A C 1
ATOM 957 O O . GLY A 1 128 ? 16.229 -1.230 -4.968 1.00 90.94 128 GLY A O 1
ATOM 958 N N . LEU A 1 129 ? 15.120 -2.699 -6.279 1.00 88.44 129 LEU A N 1
ATOM 959 C CA . LEU A 1 129 ? 16.018 -3.831 -6.007 1.00 88.44 129 LEU A CA 1
ATOM 960 C C . LEU A 1 129 ? 17.435 -3.576 -6.540 1.00 88.44 129 LEU A C 1
ATOM 962 O O . LEU A 1 129 ? 18.412 -3.737 -5.809 1.00 88.44 129 LEU A O 1
ATOM 966 N N . ASN A 1 130 ? 17.554 -3.013 -7.749 1.00 85.00 130 ASN A N 1
ATOM 967 C CA . ASN A 1 130 ? 18.853 -2.725 -8.376 1.00 85.00 130 ASN A CA 1
ATOM 968 C C . ASN A 1 130 ? 19.734 -1.726 -7.603 1.00 85.00 130 ASN A C 1
ATOM 970 O O . ASN A 1 130 ? 20.938 -1.659 -7.835 1.00 85.00 130 ASN A O 1
ATOM 974 N N . SER A 1 131 ? 19.160 -0.926 -6.699 1.00 72.25 131 SER A N 1
ATOM 975 C CA . SER A 1 131 ? 19.896 0.085 -5.928 1.00 72.25 131 SER A CA 1
ATO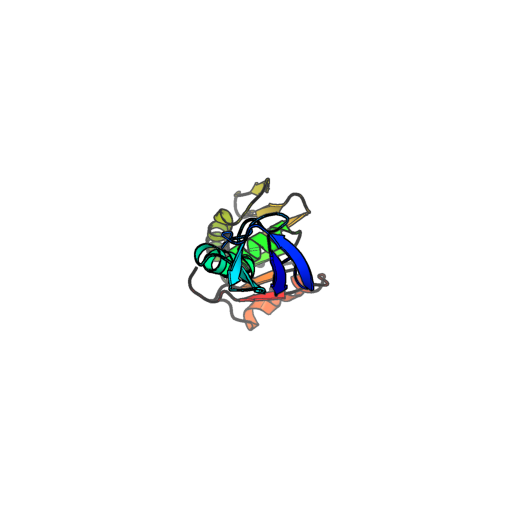M 976 C C . SER A 1 131 ? 20.245 -0.359 -4.504 1.00 72.25 131 SER A C 1
ATOM 978 O O . SER A 1 131 ? 20.669 0.479 -3.711 1.00 72.25 131 SER A O 1
ATOM 980 N N . LYS A 1 132 ? 20.033 -1.639 -4.143 1.00 69.12 132 LYS A N 1
ATOM 981 C CA . LYS A 1 132 ? 20.152 -2.154 -2.757 1.00 69.12 132 LYS A CA 1
ATOM 982 C C . LYS A 1 132 ? 19.325 -1.349 -1.738 1.00 69.12 132 LYS A C 1
ATOM 984 O O . LYS A 1 132 ? 19.649 -1.319 -0.552 1.00 69.12 132 LYS A O 1
ATOM 989 N N . GLY A 1 133 ? 18.263 -0.679 -2.197 1.00 66.44 133 GLY A N 1
ATOM 990 C CA . GLY A 1 133 ? 17.599 0.399 -1.455 1.00 66.44 133 GLY A CA 1
ATOM 991 C C . GLY A 1 133 ? 16.853 -0.045 -0.197 1.00 66.44 133 GLY A C 1
ATOM 992 O O . GLY A 1 133 ? 16.505 0.801 0.616 1.00 66.44 133 GLY A O 1
ATOM 993 N N . GLY A 1 134 ? 16.612 -1.347 -0.033 1.00 66.81 134 GLY A N 1
ATOM 994 C CA . GLY A 1 134 ? 15.878 -1.893 1.106 1.00 66.81 134 GLY A CA 1
ATOM 995 C C . GLY A 1 134 ? 16.730 -2.540 2.197 1.00 66.81 134 GLY A C 1
ATOM 996 O O . GLY A 1 134 ? 16.181 -3.042 3.175 1.00 66.81 134 GLY A O 1
ATOM 997 N N . ARG A 1 135 ? 18.066 -2.528 2.077 1.00 73.56 135 ARG A N 1
ATOM 998 C CA . ARG A 1 135 ? 18.938 -3.068 3.133 1.00 73.56 135 ARG A CA 1
ATOM 999 C C . ARG A 1 135 ? 18.810 -2.253 4.422 1.00 73.56 135 ARG A C 1
ATOM 1001 O O . ARG A 1 135 ? 18.897 -1.030 4.400 1.00 73.56 135 ARG A O 1
ATOM 1008 N N . GLY A 1 136 ? 18.646 -2.948 5.548 1.00 76.62 136 GLY A N 1
ATOM 1009 C CA . GLY A 1 136 ? 18.499 -2.329 6.872 1.00 76.62 136 GLY A CA 1
ATOM 1010 C C . GLY A 1 136 ? 17.121 -1.712 7.132 1.00 76.62 136 GLY A C 1
ATOM 1011 O O . GLY A 1 136 ? 16.929 -1.060 8.157 1.00 76.62 136 GLY A O 1
ATOM 1012 N N . MET A 1 137 ? 16.163 -1.905 6.225 1.00 83.19 137 MET A N 1
ATOM 1013 C CA . MET A 1 137 ? 14.773 -1.528 6.454 1.00 83.19 137 MET A CA 1
ATOM 1014 C C . MET A 1 137 ? 14.025 -2.658 7.163 1.00 83.19 137 MET A C 1
ATOM 1016 O O . MET A 1 137 ? 14.370 -3.827 7.027 1.00 83.19 137 MET A O 1
ATOM 1020 N N . SER A 1 138 ? 12.986 -2.290 7.905 1.00 85.56 138 SER A N 1
ATOM 1021 C CA . SER A 1 138 ? 11.983 -3.222 8.422 1.00 85.56 138 SER A CA 1
ATOM 1022 C C . SER A 1 138 ? 10.641 -2.887 7.792 1.00 85.56 138 SER A C 1
ATOM 1024 O O . SER A 1 138 ? 10.310 -1.708 7.615 1.00 85.56 138 SER A O 1
ATOM 1026 N N . ALA A 1 139 ? 9.898 -3.926 7.442 1.00 87.31 139 ALA A N 1
ATOM 1027 C CA . ALA A 1 139 ? 8.625 -3.837 6.760 1.00 87.31 139 ALA A CA 1
ATOM 1028 C C . ALA A 1 139 ? 7.650 -4.853 7.343 1.00 87.31 139 ALA A C 1
ATOM 1030 O O . ALA A 1 139 ? 8.046 -5.936 7.758 1.00 87.31 139 ALA A O 1
ATOM 1031 N N . ASP A 1 140 ? 6.375 -4.498 7.314 1.00 85.69 140 ASP A N 1
ATOM 1032 C CA . ASP A 1 140 ? 5.264 -5.404 7.593 1.00 85.69 140 ASP A CA 1
ATOM 1033 C C . ASP A 1 140 ? 4.617 -5.884 6.288 1.00 85.69 140 ASP A C 1
ATOM 1035 O O . ASP A 1 140 ? 4.022 -6.956 6.225 1.00 85.69 140 ASP A O 1
ATOM 1039 N N . VAL A 1 141 ? 4.742 -5.089 5.220 1.00 87.00 141 VAL A N 1
ATOM 1040 C CA . VAL A 1 141 ? 4.150 -5.387 3.916 1.00 87.00 141 VAL A CA 1
ATOM 1041 C C . VAL A 1 141 ? 5.150 -5.072 2.811 1.00 87.00 141 VAL A C 1
ATOM 1043 O O . VAL A 1 141 ? 5.651 -3.948 2.723 1.00 87.00 141 VAL A O 1
ATOM 1046 N N . LEU A 1 142 ? 5.403 -6.045 1.938 1.00 87.94 142 LEU A N 1
ATOM 1047 C CA . LEU A 1 142 ? 6.067 -5.832 0.655 1.00 87.94 142 LEU A CA 1
ATOM 1048 C C . LEU A 1 142 ? 5.018 -5.870 -0.449 1.00 87.94 142 LEU A C 1
ATOM 1050 O O . LEU A 1 142 ? 4.374 -6.891 -0.658 1.00 87.94 142 LEU A O 1
ATOM 1054 N N . TYR A 1 143 ? 4.861 -4.768 -1.164 1.00 89.69 143 TYR A N 1
ATOM 1055 C CA . TYR A 1 143 ? 4.091 -4.725 -2.393 1.00 89.69 143 TYR A CA 1
ATOM 1056 C C . TYR A 1 143 ? 5.031 -4.885 -3.579 1.00 89.69 143 TYR A C 1
ATOM 1058 O O . TYR A 1 143 ? 5.885 -4.029 -3.795 1.00 89.69 143 TYR A O 1
ATOM 1066 N N . VAL A 1 144 ? 4.903 -5.972 -4.323 1.00 86.94 144 VAL A N 1
ATOM 1067 C CA . VAL A 1 144 ? 5.858 -6.380 -5.352 1.00 86.94 144 VAL A CA 1
ATOM 1068 C C . VAL A 1 144 ? 5.272 -6.094 -6.729 1.00 86.94 144 VAL A C 1
ATOM 1070 O O . VAL A 1 144 ? 4.215 -6.613 -7.083 1.00 86.94 144 VAL A O 1
ATOM 1073 N N . ASP A 1 145 ? 5.948 -5.247 -7.506 1.00 89.81 145 ASP A N 1
ATOM 1074 C CA . ASP A 1 145 ? 5.582 -4.972 -8.898 1.00 89.81 145 ASP A CA 1
ATOM 1075 C C . ASP A 1 145 ? 5.608 -6.259 -9.731 1.00 89.81 145 ASP A C 1
ATOM 1077 O O . ASP A 1 145 ? 6.433 -7.143 -9.507 1.00 89.81 145 ASP A O 1
ATOM 1081 N N . ARG A 1 146 ? 4.748 -6.333 -10.745 1.00 84.81 146 ARG A N 1
ATOM 1082 C CA . ARG A 1 146 ? 4.576 -7.520 -11.604 1.00 84.81 146 ARG A CA 1
ATOM 1083 C C . ARG A 1 146 ? 5.853 -7.989 -12.310 1.00 84.81 146 ARG A C 1
ATOM 1085 O O . ARG A 1 146 ? 5.962 -9.154 -12.667 1.00 84.81 146 ARG A O 1
ATOM 1092 N N . ASP A 1 147 ? 6.809 -7.083 -12.513 1.00 83.19 147 ASP A N 1
ATOM 1093 C CA . ASP A 1 147 ? 8.064 -7.344 -13.228 1.00 83.19 147 ASP A CA 1
ATOM 1094 C C . ASP A 1 147 ? 9.197 -7.829 -12.296 1.00 83.19 147 ASP A C 1
ATOM 1096 O O . ASP A 1 147 ? 10.372 -7.883 -12.686 1.00 83.19 147 ASP A O 1
ATOM 1100 N N . VAL A 1 148 ? 8.878 -8.122 -11.035 1.00 83.06 148 VAL A N 1
ATOM 1101 C CA . VAL A 1 148 ? 9.810 -8.648 -10.034 1.00 83.06 148 VAL A CA 1
ATOM 1102 C C . VAL A 1 148 ? 9.468 -10.108 -9.770 1.00 83.06 148 VAL A C 1
ATOM 1104 O O . VAL A 1 148 ? 8.355 -10.417 -9.352 1.00 83.06 148 VAL A O 1
ATOM 1107 N N . ALA A 1 149 ? 10.433 -10.994 -10.015 1.00 80.00 149 ALA A N 1
ATOM 1108 C CA . ALA A 1 149 ? 10.288 -12.410 -9.712 1.00 80.00 149 ALA A CA 1
ATOM 1109 C C . ALA A 1 149 ? 10.609 -12.682 -8.235 1.00 80.00 149 ALA A C 1
ATOM 1111 O O . ALA A 1 149 ? 11.384 -11.952 -7.617 1.00 80.00 149 ALA A O 1
ATOM 1112 N N . ASP A 1 150 ? 10.063 -13.763 -7.681 1.00 74.38 150 ASP A N 1
ATOM 1113 C CA . ASP A 1 150 ? 10.271 -14.134 -6.273 1.00 74.38 150 ASP A CA 1
ATOM 1114 C C . ASP A 1 150 ? 11.751 -14.341 -5.932 1.00 74.38 150 ASP A C 1
ATOM 1116 O O . ASP A 1 150 ? 12.207 -13.976 -4.850 1.00 74.38 150 ASP A O 1
ATOM 1120 N N . GLU A 1 151 ? 12.529 -14.867 -6.880 1.00 76.75 151 GLU A N 1
ATOM 1121 C CA . GLU A 1 151 ? 13.979 -15.036 -6.752 1.00 76.75 151 GLU A CA 1
ATOM 1122 C C . GLU A 1 151 ? 14.716 -13.704 -6.519 1.00 76.75 151 GLU A C 1
ATOM 1124 O O . GLU A 1 151 ? 15.647 -13.640 -5.705 1.00 76.75 151 GLU A O 1
ATOM 1129 N N . ASP A 1 152 ? 14.241 -12.617 -7.139 1.00 80.75 152 ASP A N 1
ATOM 1130 C CA . ASP A 1 152 ? 14.811 -11.273 -7.003 1.00 80.75 152 ASP A CA 1
ATOM 1131 C C . ASP A 1 152 ? 14.526 -10.666 -5.611 1.00 80.75 152 ASP A C 1
ATOM 1133 O O . ASP A 1 152 ? 15.170 -9.695 -5.201 1.00 80.75 152 ASP A O 1
ATOM 1137 N N . LEU A 1 153 ? 13.581 -11.233 -4.847 1.00 78.69 153 LEU A N 1
ATOM 1138 C CA . LEU A 1 153 ? 13.202 -10.731 -3.524 1.00 78.69 153 LEU A CA 1
ATOM 1139 C C . LEU A 1 153 ? 14.178 -11.134 -2.414 1.00 78.69 153 LEU A C 1
ATOM 1141 O O . LEU A 1 153 ? 14.093 -10.598 -1.308 1.00 78.69 153 LEU A O 1
ATOM 1145 N N . THR A 1 154 ? 15.130 -12.027 -2.682 1.00 79.94 154 THR A N 1
ATOM 1146 C CA . THR A 1 154 ? 16.048 -12.581 -1.670 1.00 79.94 154 THR A CA 1
ATOM 1147 C C . THR A 1 154 ? 16.738 -11.500 -0.824 1.00 79.94 154 THR A C 1
ATOM 1149 O O . THR A 1 154 ? 16.887 -11.650 0.388 1.00 79.94 154 THR A O 1
ATOM 1152 N N . ASP A 1 155 ? 17.100 -10.371 -1.437 1.00 76.06 155 ASP A N 1
ATOM 1153 C CA . ASP A 1 155 ? 17.752 -9.246 -0.756 1.00 76.06 155 ASP A CA 1
ATOM 1154 C C . ASP A 1 155 ? 16.803 -8.390 0.110 1.00 76.06 155 ASP A C 1
ATOM 1156 O O . ASP A 1 155 ? 17.271 -7.670 0.998 1.00 76.06 155 ASP A O 1
ATOM 1160 N N . ILE A 1 156 ? 15.489 -8.428 -0.143 1.00 79.19 156 ILE A N 1
ATOM 1161 C CA . ILE A 1 156 ? 14.482 -7.617 0.563 1.00 79.19 156 ILE A CA 1
ATOM 1162 C C . ILE A 1 156 ? 13.667 -8.419 1.581 1.00 79.19 156 ILE A C 1
ATOM 1164 O O . ILE A 1 156 ? 13.194 -7.842 2.558 1.00 79.19 156 ILE A O 1
ATOM 1168 N N . LEU A 1 157 ? 13.555 -9.740 1.416 1.00 80.31 157 LEU A N 1
ATOM 1169 C CA . LEU A 1 157 ? 12.846 -10.625 2.348 1.00 80.31 157 LEU A CA 1
ATOM 1170 C C . LEU A 1 157 ? 13.283 -10.470 3.818 1.00 80.31 157 LEU A C 1
ATOM 1172 O O . LEU A 1 157 ? 12.402 -10.461 4.680 1.00 80.31 157 LEU A O 1
ATOM 1176 N N . PRO A 1 158 ? 14.574 -10.254 4.153 1.00 83.81 158 PRO A N 1
ATOM 1177 C CA . PRO A 1 158 ? 14.975 -10.000 5.537 1.00 83.81 158 PRO A CA 1
ATOM 1178 C C . PRO A 1 158 ? 14.295 -8.783 6.182 1.00 83.81 158 PRO A C 1
ATOM 1180 O O . PRO A 1 158 ? 14.199 -8.729 7.406 1.00 83.81 158 PRO A O 1
ATOM 1183 N N . ALA A 1 159 ? 13.788 -7.823 5.398 1.00 79.81 159 ALA A N 1
ATOM 1184 C CA . ALA A 1 159 ? 13.046 -6.682 5.931 1.00 79.81 159 ALA A CA 1
ATOM 1185 C C . ALA A 1 159 ? 11.735 -7.099 6.621 1.00 79.81 159 ALA A C 1
ATOM 1187 O O . ALA A 1 159 ? 11.292 -6.404 7.534 1.00 79.81 159 ALA A O 1
ATOM 1188 N N . LEU A 1 160 ? 11.143 -8.233 6.225 1.00 79.12 160 LEU A N 1
ATOM 1189 C CA . LEU A 1 160 ? 9.946 -8.795 6.859 1.00 79.12 160 LEU A CA 1
ATOM 1190 C C . LEU A 1 160 ? 10.255 -9.585 8.135 1.00 79.12 160 LEU A C 1
ATOM 1192 O O . LEU A 1 160 ? 9.364 -9.786 8.952 1.00 79.12 160 LEU A O 1
ATOM 1196 N N . ALA A 1 161 ? 11.502 -10.021 8.335 1.00 75.38 161 ALA A N 1
ATOM 1197 C CA . ALA A 1 161 ? 11.862 -10.944 9.414 1.00 75.38 161 ALA A CA 1
ATOM 1198 C C . ALA A 1 161 ? 11.634 -10.373 10.826 1.00 75.38 161 ALA A C 1
ATOM 1200 O O . ALA A 1 161 ? 11.548 -11.127 11.789 1.00 75.38 161 ALA A O 1
ATOM 1201 N N . ALA A 1 162 ? 11.553 -9.046 10.951 1.00 70.88 162 ALA A N 1
ATOM 1202 C CA . ALA A 1 162 ? 11.290 -8.356 12.211 1.00 70.88 162 ALA A CA 1
ATOM 1203 C C . ALA A 1 162 ? 9.797 -8.056 12.453 1.00 70.88 162 ALA A C 1
ATOM 1205 O O . ALA A 1 162 ? 9.469 -7.467 13.481 1.00 70.88 162 ALA A O 1
ATOM 1206 N N . SER A 1 163 ? 8.909 -8.400 11.515 1.00 72.31 163 SER A N 1
ATOM 1207 C CA . SER A 1 163 ? 7.471 -8.157 11.634 1.00 72.31 163 SER A CA 1
ATOM 1208 C C . SER A 1 163 ? 6.732 -9.418 12.071 1.00 72.31 163 SER A C 1
ATOM 1210 O O . SER A 1 163 ? 6.883 -10.481 11.475 1.00 72.31 163 SER A O 1
ATOM 1212 N N . GLU A 1 164 ? 5.856 -9.282 13.064 1.00 70.44 164 GLU A N 1
ATOM 1213 C CA . GLU A 1 164 ? 4.915 -10.338 13.467 1.00 70.44 164 GLU A CA 1
ATOM 1214 C C . GLU A 1 164 ? 3.793 -10.554 12.432 1.00 70.44 164 GLU A C 1
ATOM 1216 O O . GLU A 1 164 ? 3.076 -11.553 12.478 1.00 70.44 164 GLU A O 1
ATOM 1221 N N . HIS A 1 165 ? 3.644 -9.628 11.478 1.00 74.81 165 HIS A N 1
ATOM 1222 C CA . HIS A 1 165 ? 2.573 -9.605 10.477 1.00 74.81 165 HIS A CA 1
ATOM 1223 C C . HIS A 1 165 ? 3.104 -9.504 9.041 1.00 74.81 165 HIS A C 1
ATOM 1225 O O . HIS A 1 165 ? 2.401 -9.017 8.152 1.00 74.81 165 HIS A O 1
ATOM 1231 N N . GLY A 1 166 ? 4.344 -9.949 8.820 1.00 75.75 166 GLY A N 1
ATOM 1232 C CA . GLY A 1 166 ? 5.015 -9.866 7.530 1.00 75.75 166 GLY A CA 1
ATOM 1233 C C . GLY A 1 166 ? 4.190 -10.488 6.401 1.00 75.75 166 GLY A C 1
ATOM 1234 O O . GLY A 1 166 ? 3.805 -11.654 6.468 1.00 75.75 166 GLY A O 1
ATOM 1235 N N . SER A 1 167 ? 3.921 -9.710 5.354 1.00 80.44 167 SER A N 1
ATOM 1236 C CA . SER A 1 167 ? 3.146 -10.156 4.193 1.00 80.44 167 SER A CA 1
ATOM 1237 C C . SER A 1 167 ? 3.740 -9.649 2.882 1.00 80.44 167 SER A C 1
ATOM 1239 O O . SER A 1 167 ? 4.328 -8.567 2.818 1.00 80.44 167 SER A O 1
ATOM 1241 N N . ILE A 1 168 ? 3.578 -10.443 1.825 1.00 81.69 168 ILE A N 1
ATOM 1242 C CA . ILE A 1 168 ? 3.955 -10.091 0.455 1.00 81.69 168 ILE A CA 1
ATOM 1243 C C . ILE A 1 168 ? 2.670 -10.014 -0.364 1.00 81.69 168 ILE A C 1
ATOM 1245 O O . ILE A 1 168 ? 1.835 -10.914 -0.306 1.00 81.69 168 ILE A O 1
ATOM 1249 N N . VAL A 1 169 ? 2.500 -8.917 -1.092 1.00 81.31 169 VAL A N 1
ATOM 1250 C CA . VAL A 1 169 ? 1.363 -8.657 -1.973 1.00 81.31 169 VAL A CA 1
ATOM 1251 C C . VAL A 1 169 ? 1.920 -8.405 -3.363 1.00 81.31 169 VAL A C 1
ATOM 1253 O O . VAL A 1 169 ? 2.649 -7.438 -3.564 1.00 81.31 169 VAL A O 1
ATOM 1256 N N . HIS A 1 170 ? 1.590 -9.258 -4.323 1.00 76.56 170 HIS A N 1
ATOM 1257 C CA . HIS A 1 170 ? 1.974 -9.034 -5.713 1.00 76.56 170 HIS A CA 1
ATOM 1258 C C . HIS A 1 170 ? 0.983 -8.078 -6.378 1.00 76.56 170 HIS A C 1
ATOM 1260 O O . HIS A 1 170 ? -0.209 -8.086 -6.068 1.00 76.56 170 HIS A O 1
ATOM 1266 N N . HIS A 1 171 ? 1.474 -7.239 -7.286 1.00 73.19 171 HIS A N 1
ATOM 1267 C CA . HIS A 1 171 ? 0.621 -6.416 -8.130 1.00 73.19 171 HIS A CA 1
ATOM 1268 C C . HIS A 1 171 ? -0.168 -7.317 -9.091 1.00 73.19 171 HIS A C 1
ATOM 1270 O O . HIS A 1 171 ? 0.334 -7.723 -10.139 1.00 73.19 171 HIS A O 1
ATOM 1276 N N . GLU A 1 172 ? -1.409 -7.625 -8.729 1.00 61.28 172 GLU A N 1
ATOM 1277 C CA . GLU A 1 172 ? -2.403 -8.197 -9.635 1.00 61.28 172 GLU A CA 1
ATOM 1278 C C . GLU A 1 172 ? -2.918 -7.053 -10.526 1.00 61.28 172 GLU A C 1
ATOM 1280 O O . GLU A 1 172 ? -3.279 -5.990 -10.030 1.00 61.28 172 GLU A O 1
ATOM 1285 N N . GLY A 1 173 ? -2.816 -7.195 -11.847 1.00 50.34 173 GLY A N 1
ATOM 1286 C CA . GLY A 1 173 ? -2.921 -6.070 -12.783 1.00 50.34 173 GLY A CA 1
ATOM 1287 C C . GLY A 1 173 ? -4.253 -5.291 -12.808 1.00 50.34 173 GLY A C 1
ATOM 1288 O O . GLY A 1 173 ? -5.296 -5.791 -12.409 1.00 50.34 173 GLY A O 1
ATOM 1289 N N . ALA A 1 174 ? -4.152 -4.094 -13.411 1.00 41.62 174 ALA A N 1
ATOM 1290 C CA . ALA A 1 174 ? -5.159 -3.069 -13.741 1.00 41.62 174 ALA A CA 1
ATOM 1291 C C . ALA A 1 174 ? -5.937 -2.442 -12.563 1.00 41.62 174 ALA A C 1
ATOM 1293 O O . ALA A 1 174 ? -7.098 -2.764 -12.328 1.00 41.62 174 ALA A O 1
ATOM 1294 N N . GLU A 1 175 ? -5.290 -1.464 -11.914 1.00 46.84 175 GLU A N 1
ATOM 1295 C CA . GLU A 1 175 ? -5.940 -0.302 -11.278 1.00 46.84 175 GLU A CA 1
ATOM 1296 C C . GLU A 1 175 ? -5.934 0.893 -12.244 1.00 46.84 175 GLU A C 1
ATOM 1298 O O . GLU A 1 175 ? -4.916 1.051 -12.968 1.00 46.84 175 GLU A O 1
#

Foldseek 3Di:
DAWAAEPDDPQHRDIDDDDPPDQWADDDDDPFWIWGDDDRYTYIDGPPVVVVVVVVVVCPPPCDDALLNQLVVLQVQFAEEEEEQALVVLVVSVVVSVVSNDDPWDFDDPDSATKTAHPNNGIYYYDHLVVLRQPPAAGLEYEYEPRDDPVSCPSNVVNPVPDPRRDYHYCPDDD

Organism: NCBI:txid69362

pLDDT: mean 75.97, std 14.95, range [38.75, 94.12]

Radius of gyration: 26.42 Å; chains: 1; bounding box: 79×30×33 Å

Secondary structure (DSSP, 8-state):
-EEEEEESSTTTT-EEEE-TT--EE--SS-TTEEEEEETTEEEEEE-HHHHHHHHHHHS-S----HHHHHHHHHHTT-EEEEEESSHHHHHHHHHHHGGG--SS-EEE-STT--EEE-TTS-EEEEEEGGGTTTTT---SEEEE-TT--GGGGGGTGGGGTT-TT-EEEE--S--